Protein AF-A0A3C0BTS5-F1 (afdb_monomer_lite)

Structure (mmCIF, N/CA/C/O backbone):
data_AF-A0A3C0BTS5-F1
#
_entry.id   AF-A0A3C0BTS5-F1
#
loop_
_atom_site.group_PDB
_atom_site.id
_atom_site.type_symbol
_atom_site.label_atom_id
_atom_site.label_alt_id
_atom_site.label_comp_id
_atom_site.label_asym_id
_atom_site.label_entity_id
_atom_site.label_seq_id
_atom_site.pdbx_PDB_ins_code
_atom_site.Cartn_x
_atom_site.Cartn_y
_atom_site.Cartn_z
_atom_site.occupancy
_atom_site.B_iso_or_equiv
_atom_site.auth_seq_id
_atom_site.auth_comp_id
_atom_site.auth_asym_id
_atom_site.auth_atom_id
_atom_site.pdbx_PDB_model_num
ATOM 1 N N . MET A 1 1 ? 3.749 -10.078 19.665 1.00 41.06 1 MET A N 1
ATOM 2 C CA . MET A 1 1 ? 2.432 -9.666 19.142 1.00 41.06 1 MET A CA 1
ATOM 3 C C . MET A 1 1 ? 2.502 -9.763 17.624 1.00 41.06 1 MET A C 1
ATOM 5 O O . MET A 1 1 ? 3.376 -9.133 17.046 1.00 41.06 1 MET A O 1
ATOM 9 N N . ARG A 1 2 ? 1.711 -10.635 16.989 1.00 52.78 2 ARG A N 1
ATOM 10 C CA . ARG A 1 2 ? 1.560 -10.657 15.524 1.00 52.78 2 ARG A CA 1
ATOM 11 C C . ARG A 1 2 ? 0.284 -9.874 15.232 1.00 52.78 2 ARG A C 1
ATOM 13 O O . ARG A 1 2 ? -0.791 -10.429 15.394 1.00 52.78 2 ARG A O 1
ATOM 20 N N . GLY A 1 3 ? 0.421 -8.580 14.955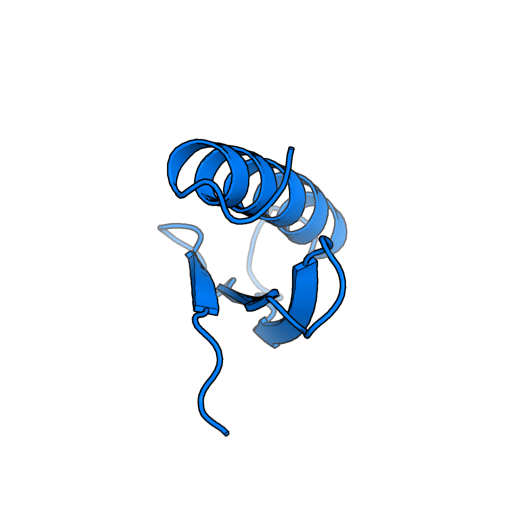 1.00 65.56 3 GLY A N 1
ATOM 21 C CA . GLY A 1 3 ? -0.674 -7.806 14.372 1.00 65.56 3 GLY A CA 1
ATOM 22 C C . GLY A 1 3 ? -0.920 -8.274 12.942 1.00 65.56 3 GLY A C 1
ATOM 23 O O . GLY A 1 3 ? -0.011 -8.831 12.312 1.00 65.56 3 GLY A O 1
ATOM 24 N N . ASP A 1 4 ? -2.134 -8.074 12.446 1.00 83.31 4 ASP A N 1
ATOM 25 C CA . ASP A 1 4 ? -2.463 -8.424 11.072 1.00 83.31 4 ASP A CA 1
ATOM 26 C C . ASP A 1 4 ? -1.703 -7.520 10.084 1.00 83.31 4 ASP A C 1
ATOM 28 O O . ASP A 1 4 ? -1.395 -6.351 10.359 1.00 83.31 4 ASP A O 1
ATOM 32 N N . THR A 1 5 ? -1.346 -8.080 8.926 1.00 90.25 5 THR A N 1
ATOM 33 C CA . THR A 1 5 ? -0.525 -7.399 7.919 1.00 90.25 5 THR A CA 1
ATOM 34 C C . THR A 1 5 ? -1.142 -7.476 6.527 1.00 90.25 5 THR A C 1
ATOM 36 O O . THR A 1 5 ? -1.797 -8.451 6.162 1.00 90.25 5 THR A O 1
ATOM 39 N N . ILE A 1 6 ? -0.909 -6.433 5.732 1.00 91.50 6 ILE A N 1
ATOM 40 C CA . ILE A 1 6 ? -1.248 -6.370 4.311 1.00 91.50 6 ILE A C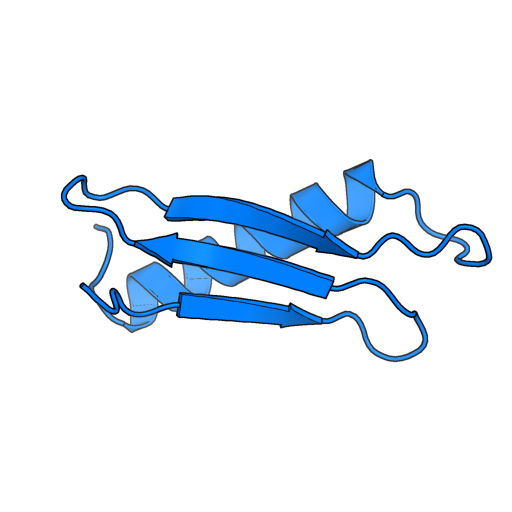A 1
ATOM 41 C C . ILE A 1 6 ? 0.058 -6.331 3.530 1.00 91.50 6 ILE A C 1
ATOM 43 O O . ILE A 1 6 ? 0.858 -5.408 3.678 1.00 91.50 6 ILE A O 1
ATOM 47 N N . VAL A 1 7 ? 0.268 -7.327 2.676 1.00 93.88 7 VAL A N 1
ATOM 48 C CA . VAL A 1 7 ? 1.413 -7.370 1.764 1.00 93.88 7 VAL A CA 1
ATOM 49 C C . VAL A 1 7 ? 0.941 -6.954 0.379 1.00 93.88 7 VAL A C 1
ATOM 51 O O . VAL A 1 7 ? 0.059 -7.588 -0.196 1.00 93.88 7 VAL A O 1
ATOM 54 N N . VAL A 1 8 ? 1.536 -5.894 -0.163 1.00 94.56 8 VAL A N 1
ATOM 55 C CA . VAL A 1 8 ? 1.299 -5.449 -1.537 1.00 94.56 8 VAL A CA 1
ATOM 56 C C . VAL A 1 8 ? 2.495 -5.837 -2.389 1.00 94.56 8 VAL A C 1
ATOM 58 O O . VAL A 1 8 ? 3.628 -5.495 -2.065 1.00 94.56 8 VAL A O 1
ATOM 61 N N . MET A 1 9 ?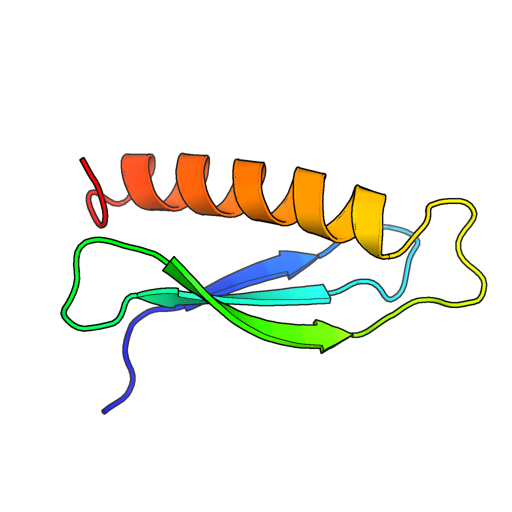 2.233 -6.520 -3.499 1.00 95.00 9 MET A N 1
ATOM 62 C CA . MET A 1 9 ? 3.231 -6.914 -4.492 1.00 95.00 9 MET A CA 1
ATOM 63 C C . MET A 1 9 ? 2.822 -6.376 -5.858 1.00 95.00 9 MET A C 1
ATOM 65 O O . MET A 1 9 ? 1.626 -6.284 -6.147 1.00 95.00 9 MET A O 1
ATOM 69 N N . MET A 1 10 ? 3.797 -6.051 -6.707 1.00 92.00 10 MET A N 1
ATOM 70 C CA . MET A 1 10 ? 3.524 -5.662 -8.089 1.00 92.00 10 MET A CA 1
ATOM 71 C C . MET A 1 10 ? 3.967 -6.761 -9.068 1.00 92.00 10 MET A C 1
ATOM 73 O O . MET A 1 10 ? 5.168 -7.009 -9.203 1.00 92.00 10 MET A O 1
ATOM 77 N N . PRO A 1 11 ? 3.021 -7.414 -9.773 1.00 91.50 11 PRO A N 1
ATOM 78 C CA . PRO A 1 11 ? 3.336 -8.448 -10.754 1.00 91.50 11 PRO A CA 1
ATOM 79 C C . PRO A 1 11 ? 4.307 -7.957 -11.830 1.00 91.50 11 PRO A C 1
ATOM 81 O O . PRO A 1 11 ? 4.186 -6.834 -12.315 1.00 91.50 11 PRO A O 1
ATOM 84 N N . GLY A 1 12 ? 5.252 -8.815 -12.216 1.00 90.31 12 GLY 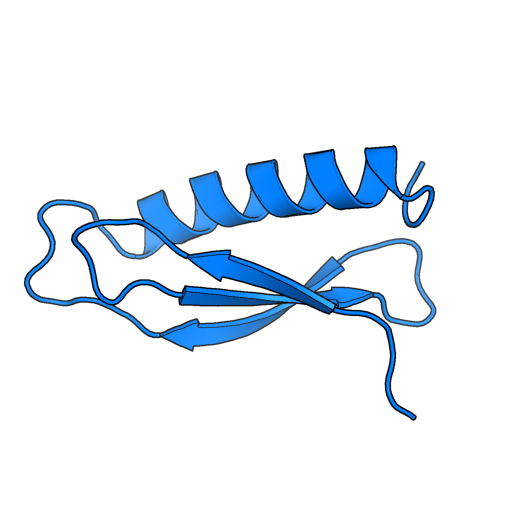A N 1
ATOM 85 C CA . GLY A 1 12 ? 6.277 -8.480 -13.210 1.00 90.31 12 GLY A CA 1
ATOM 86 C C . GLY A 1 12 ? 7.442 -7.647 -12.668 1.00 90.31 12 GLY A C 1
ATOM 87 O O . GLY A 1 12 ? 8.332 -7.305 -13.435 1.00 90.31 12 GLY A O 1
ATOM 88 N N . THR A 1 13 ? 7.459 -7.359 -11.366 1.00 90.62 13 THR A N 1
ATOM 89 C CA . THR A 1 13 ? 8.577 -6.707 -10.673 1.00 90.62 13 THR A CA 1
ATOM 90 C C . THR A 1 13 ? 8.905 -7.465 -9.389 1.00 90.62 13 THR A C 1
ATOM 92 O O . THR A 1 13 ? 8.162 -8.348 -8.953 1.00 90.62 13 THR A O 1
ATOM 95 N N . ARG A 1 14 ? 10.005 -7.090 -8.749 1.00 91.88 14 ARG A N 1
ATOM 96 C CA . ARG A 1 14 ? 10.403 -7.544 -7.414 1.00 91.88 14 ARG A CA 1
ATOM 97 C C . ARG A 1 14 ? 9.856 -6.647 -6.305 1.00 91.88 14 ARG A C 1
ATOM 99 O O . ARG A 1 14 ? 10.119 -6.914 -5.135 1.00 91.88 14 ARG A O 1
ATOM 106 N N . PHE A 1 15 ? 9.080 -5.620 -6.648 1.00 92.12 15 PHE A N 1
ATOM 107 C CA . PHE A 1 15 ? 8.515 -4.711 -5.667 1.00 92.12 15 PHE A CA 1
ATOM 108 C C . PHE A 1 15 ? 7.556 -5.413 -4.706 1.00 92.12 15 PHE A C 1
ATOM 110 O O . PHE A 1 15 ? 6.579 -6.055 -5.108 1.00 92.12 15 PHE A O 1
ATOM 117 N N . SER A 1 16 ? 7.806 -5.218 -3.414 1.00 93.75 16 SER A N 1
ATOM 118 C CA . SER A 1 16 ? 6.915 -5.651 -2.342 1.00 93.75 16 SER A CA 1
ATOM 119 C C . SER A 1 16 ? 6.961 -4.661 -1.187 1.00 93.75 16 SER A C 1
ATOM 121 O O . SER A 1 16 ? 8.022 -4.142 -0.848 1.00 93.75 16 SER A O 1
ATOM 123 N N . VAL A 1 17 ? 5.818 -4.385 -0.568 1.00 94.19 17 VAL A N 1
ATOM 124 C CA . VAL A 1 17 ? 5.741 -3.603 0.667 1.00 94.19 17 VAL A CA 1
ATOM 125 C C . VAL A 1 17 ? 4.794 -4.276 1.645 1.00 94.19 17 VAL A C 1
ATOM 127 O O . VAL A 1 17 ? 3.716 -4.738 1.276 1.00 94.19 17 VAL A O 1
ATOM 130 N N . THR A 1 18 ? 5.206 -4.342 2.907 1.00 93.69 18 THR A N 1
ATOM 131 C CA . THR A 1 18 ? 4.361 -4.847 3.993 1.00 93.69 18 THR A CA 1
ATOM 132 C C . THR A 1 18 ? 3.859 -3.689 4.836 1.00 93.69 18 THR A C 1
ATOM 134 O O . THR A 1 18 ? 4.661 -2.938 5.393 1.00 93.69 18 THR A O 1
ATOM 137 N N . TYR A 1 19 ? 2.541 -3.585 4.960 1.00 91.00 19 TYR A N 1
ATOM 138 C CA . TYR A 1 19 ? 1.859 -2.688 5.878 1.00 91.00 19 TYR A CA 1
ATOM 139 C C . TYR A 1 19 ? 1.344 -3.467 7.080 1.00 91.00 19 TYR A C 1
ATOM 141 O O . TYR A 1 19 ? 0.838 -4.580 6.931 1.00 91.00 19 TYR A O 1
ATOM 149 N N . ARG A 1 20 ? 1.461 -2.891 8.272 1.00 87.69 20 ARG A N 1
ATOM 150 C CA . ARG A 1 20 ? 0.918 -3.473 9.503 1.00 87.69 20 ARG A CA 1
ATOM 151 C C . ARG A 1 20 ? -0.047 -2.500 10.153 1.00 87.69 20 ARG A C 1
ATOM 153 O O . ARG A 1 20 ? 0.198 -1.293 10.132 1.00 87.69 20 ARG A O 1
ATOM 160 N N . MET A 1 21 ? -1.105 -3.042 10.740 1.00 79.81 21 MET A N 1
ATOM 161 C CA . MET A 1 21 ? -1.936 -2.303 11.679 1.00 79.81 21 MET A CA 1
ATOM 162 C C . MET A 1 21 ? -1.240 -2.325 13.043 1.00 79.81 21 MET A C 1
ATOM 164 O O . MET A 1 21 ? -0.910 -3.400 13.551 1.00 79.81 21 MET A O 1
ATOM 168 N N . LEU A 1 22 ? -0.962 -1.146 13.601 1.00 76.81 22 LEU A N 1
ATOM 169 C CA . LEU A 1 22 ? -0.586 -1.023 15.011 1.00 76.81 22 LEU A CA 1
ATOM 170 C C . LEU A 1 22 ? -1.833 -0.673 15.836 1.00 76.81 22 LEU A C 1
ATOM 172 O O . LEU A 1 22 ? -2.947 -0.730 15.329 1.00 76.81 22 LEU A O 1
ATOM 176 N N . GLU A 1 23 ? -1.663 -0.375 17.122 1.00 72.56 23 GLU A N 1
ATOM 177 C CA . GLU A 1 23 ? -2.784 -0.065 18.024 1.00 72.56 23 GLU A CA 1
ATOM 178 C C . GLU A 1 23 ? -3.552 1.209 17.614 1.00 72.56 23 GLU A C 1
ATOM 180 O O . GLU A 1 23 ? -4.705 1.385 18.000 1.00 72.56 23 GLU A O 1
ATOM 185 N N . ASP A 1 24 ? -2.944 2.057 16.779 1.00 67.56 24 ASP A N 1
ATOM 186 C CA . ASP A 1 24 ? -3.580 3.217 16.157 1.00 67.56 24 ASP A CA 1
ATOM 187 C C . ASP A 1 24 ? -4.356 2.840 14.877 1.00 67.56 24 ASP A C 1
ATOM 189 O O . ASP A 1 24 ? -3.946 1.933 14.148 1.00 67.56 24 ASP A O 1
ATOM 193 N N . PRO A 1 25 ? -5.427 3.578 14.516 1.00 69.06 25 PRO A N 1
ATOM 194 C CA . PRO A 1 25 ? -6.232 3.348 13.310 1.00 69.06 25 PRO A CA 1
ATOM 195 C C . PRO A 1 25 ? -5.510 3.800 12.023 1.00 69.06 25 PRO A C 1
ATOM 197 O O . PRO A 1 25 ? -6.083 4.468 11.164 1.00 69.06 25 PRO A O 1
ATOM 200 N N . GLN A 1 26 ? -4.221 3.489 11.898 1.00 74.06 26 GLN A N 1
ATOM 201 C CA . GLN A 1 26 ? -3.373 3.828 10.764 1.00 74.06 26 GLN A CA 1
ATOM 202 C C . GLN A 1 26 ? -2.435 2.667 10.424 1.00 74.06 26 GLN A C 1
ATOM 204 O O . GLN A 1 26 ? -1.991 1.905 11.283 1.00 74.06 26 GLN A O 1
ATOM 209 N N . LEU A 1 27 ? -2.118 2.548 9.136 1.00 83.06 27 LEU A N 1
ATOM 210 C CA . LEU A 1 27 ? -1.146 1.580 8.645 1.00 83.06 27 LEU A CA 1
ATOM 211 C C . LEU A 1 27 ? 0.271 2.144 8.730 1.00 83.06 27 LEU A C 1
ATOM 213 O O . LEU A 1 27 ? 0.518 3.286 8.348 1.00 83.06 27 LEU A O 1
ATOM 217 N N . TRP A 1 28 ? 1.225 1.297 9.103 1.00 82.62 28 TRP A N 1
ATOM 218 C CA . TRP A 1 28 ? 2.650 1.595 8.984 1.00 82.62 28 TRP A CA 1
ATOM 219 C C . TRP A 1 28 ? 3.321 0.692 7.958 1.00 82.62 28 TRP A C 1
ATOM 221 O O . TRP A 1 28 ? 3.100 -0.518 7.949 1.00 82.62 28 TRP A O 1
ATOM 231 N N . SER A 1 29 ? 4.161 1.275 7.098 1.00 82.69 29 SER A N 1
ATOM 232 C CA . SER A 1 29 ? 5.038 0.514 6.205 1.00 82.69 29 SER A CA 1
ATOM 233 C C . SER A 1 29 ? 6.244 -0.007 6.977 1.00 82.69 29 SER A C 1
ATOM 235 O O . SER A 1 29 ? 6.984 0.789 7.553 1.00 82.69 29 SER A O 1
ATOM 237 N N . ASP A 1 30 ? 6.474 -1.312 6.941 1.00 79.25 30 ASP A N 1
ATOM 238 C CA . ASP A 1 30 ? 7.531 -1.941 7.736 1.00 79.25 30 ASP A CA 1
ATOM 239 C C . ASP A 1 30 ? 8.744 -2.348 6.895 1.00 79.25 30 ASP A C 1
ATOM 241 O O . ASP A 1 30 ? 9.890 -2.095 7.253 1.00 79.25 30 ASP A O 1
ATOM 245 N N . LEU A 1 31 ? 8.489 -2.928 5.723 1.00 78.06 31 LEU A N 1
ATOM 246 C CA . LEU A 1 31 ? 9.531 -3.394 4.817 1.00 78.06 31 LEU A CA 1
ATOM 247 C C . LEU A 1 31 ? 9.151 -3.061 3.383 1.00 78.06 31 LEU A C 1
ATOM 249 O O . LEU A 1 31 ? 8.013 -3.302 2.982 1.00 78.06 31 LEU A O 1
ATOM 253 N N . VAL A 1 32 ? 10.121 -2.555 2.622 1.00 83.69 32 VAL A N 1
ATOM 254 C CA . VAL A 1 32 ? 10.004 -2.298 1.185 1.00 83.69 32 VAL A CA 1
ATOM 255 C C . VAL A 1 32 ? 11.119 -3.060 0.480 1.00 83.69 32 VAL A C 1
ATOM 257 O O . VAL A 1 32 ? 12.292 -2.745 0.674 1.00 83.69 32 VAL A O 1
ATOM 260 N N . LEU A 1 33 ? 10.754 -4.050 -0.329 1.00 88.38 33 LEU A N 1
ATOM 261 C CA . LEU A 1 33 ? 11.641 -4.641 -1.322 1.00 88.38 33 LEU A CA 1
ATOM 262 C C . LEU A 1 33 ? 11.557 -3.790 -2.589 1.00 88.38 33 LEU A C 1
ATOM 264 O O . LEU A 1 33 ? 10.470 -3.588 -3.130 1.00 88.38 33 LEU A O 1
ATOM 268 N N . ASP A 1 34 ? 12.704 -3.267 -3.001 1.00 86.06 34 ASP A N 1
ATOM 269 C CA . ASP A 1 34 ? 12.858 -2.426 -4.185 1.00 86.06 34 ASP A CA 1
ATOM 270 C C . ASP A 1 34 ? 13.161 -3.280 -5.426 1.00 86.06 34 ASP A C 1
ATOM 272 O O . ASP A 1 34 ? 13.658 -4.406 -5.312 1.00 86.06 34 ASP A O 1
ATOM 276 N N . ASP A 1 35 ? 12.890 -2.726 -6.602 1.00 88.38 35 ASP A N 1
ATOM 277 C CA . ASP A 1 35 ? 13.268 -3.299 -7.890 1.00 88.38 35 ASP A CA 1
ATOM 278 C C . ASP A 1 35 ? 13.961 -2.230 -8.739 1.00 88.38 35 ASP A C 1
ATOM 280 O O . ASP A 1 35 ? 13.318 -1.376 -9.345 1.00 88.38 35 ASP A O 1
ATOM 284 N N . GLN A 1 36 ? 15.295 -2.265 -8.757 1.00 86.38 36 GLN A N 1
ATOM 285 C CA . GLN A 1 36 ? 16.106 -1.283 -9.483 1.00 86.38 36 GLN A CA 1
ATOM 286 C C . GLN A 1 36 ? 16.042 -1.462 -11.004 1.00 86.38 36 GLN A C 1
ATOM 288 O O . GLN A 1 36 ? 16.368 -0.527 -11.732 1.00 86.38 36 GLN A O 1
ATOM 293 N N . ASP A 1 37 ? 15.614 -2.637 -11.471 1.00 90.00 37 ASP A N 1
ATOM 294 C CA . ASP A 1 37 ? 15.489 -2.956 -12.893 1.00 90.00 37 ASP A CA 1
ATOM 295 C C . ASP A 1 37 ? 14.088 -2.610 -13.432 1.00 90.00 37 ASP A C 1
ATOM 297 O O . ASP A 1 37 ? 13.836 -2.679 -14.639 1.00 90.00 37 ASP A O 1
ATOM 301 N N . ALA A 1 38 ? 13.157 -2.232 -12.550 1.00 88.50 38 ALA A N 1
ATOM 302 C CA . ALA A 1 38 ? 11.801 -1.882 -12.930 1.00 88.50 38 ALA A CA 1
ATOM 303 C C . ALA A 1 38 ? 11.726 -0.507 -13.606 1.00 88.50 38 ALA A C 1
ATOM 305 O O . ALA A 1 38 ? 12.403 0.454 -13.250 1.00 88.50 38 ALA A O 1
ATOM 306 N N . THR A 1 39 ? 10.798 -0.383 -14.556 1.00 90.88 39 THR A N 1
ATOM 307 C CA . THR A 1 39 ? 10.534 0.881 -15.259 1.00 90.88 39 THR A CA 1
ATOM 308 C C . THR A 1 39 ? 9.797 1.910 -14.405 1.00 90.88 39 THR A C 1
ATOM 310 O O . THR A 1 39 ? 9.697 3.066 -14.807 1.00 90.88 39 THR A O 1
ATOM 313 N N . ILE A 1 40 ? 9.222 1.494 -13.273 1.00 90.06 40 ILE A N 1
ATOM 314 C CA . ILE A 1 40 ? 8.572 2.396 -12.322 1.00 90.06 40 ILE A CA 1
ATOM 315 C C . ILE A 1 40 ? 9.519 2.693 -11.169 1.00 90.06 40 ILE A C 1
ATOM 317 O O . ILE A 1 40 ? 10.292 1.840 -10.738 1.00 90.06 40 ILE A O 1
ATOM 321 N N . THR A 1 41 ? 9.417 3.891 -10.619 1.00 90.31 41 THR A N 1
ATOM 322 C CA . THR A 1 41 ? 10.214 4.263 -9.455 1.00 90.31 41 THR A CA 1
ATOM 323 C C . THR A 1 41 ? 9.665 3.623 -8.180 1.00 90.31 41 THR A C 1
ATOM 325 O O . THR A 1 41 ? 8.460 3.393 -8.027 1.00 90.31 41 THR A O 1
ATOM 328 N N . ARG A 1 42 ? 10.539 3.442 -7.184 1.00 89.69 42 ARG A N 1
ATOM 329 C CA . ARG A 1 42 ? 10.140 3.053 -5.825 1.00 89.69 42 ARG A CA 1
ATOM 330 C C . ARG A 1 42 ? 9.061 3.969 -5.240 1.00 89.69 42 ARG A C 1
ATOM 332 O O . ARG A 1 42 ? 8.155 3.495 -4.561 1.00 89.69 42 ARG A O 1
ATOM 339 N N . ALA A 1 43 ? 9.146 5.277 -5.487 1.00 90.38 43 ALA A N 1
ATOM 340 C CA . ALA A 1 43 ? 8.172 6.244 -4.982 1.00 90.38 43 ALA A CA 1
ATOM 341 C C . ALA A 1 43 ? 6.775 6.017 -5.586 1.00 90.38 43 ALA A C 1
ATOM 343 O O . ALA A 1 43 ? 5.782 6.017 -4.859 1.00 90.38 43 ALA A O 1
ATOM 344 N N . GLU A 1 44 ? 6.695 5.754 -6.893 1.00 92.56 44 GLU A N 1
ATOM 345 C CA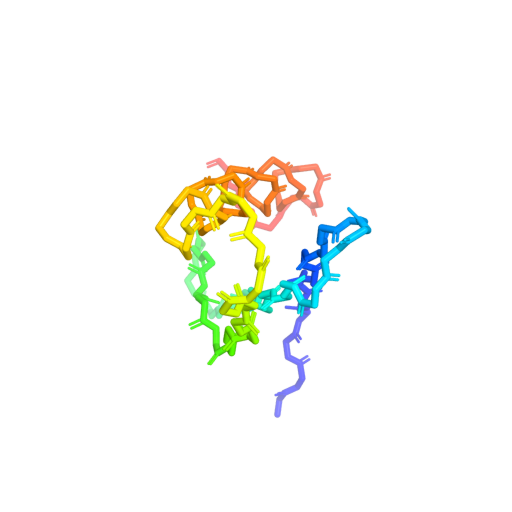 . GLU A 1 44 ? 5.434 5.414 -7.560 1.00 92.56 44 GLU A CA 1
ATOM 346 C C . GLU A 1 44 ? 4.866 4.086 -7.062 1.00 92.56 44 GLU A C 1
ATOM 348 O O . GLU A 1 44 ? 3.658 3.987 -6.830 1.00 92.56 44 GLU A O 1
ATOM 353 N N . PHE A 1 45 ? 5.722 3.080 -6.853 1.00 92.81 45 PHE A N 1
ATOM 354 C CA . PHE A 1 45 ? 5.310 1.822 -6.238 1.00 92.81 45 PHE A CA 1
ATOM 355 C C . PHE A 1 45 ? 4.704 2.055 -4.849 1.00 92.81 45 PHE A C 1
ATOM 357 O O . PHE A 1 45 ? 3.598 1.588 -4.582 1.00 92.81 45 PHE A O 1
ATOM 364 N N . LEU A 1 46 ? 5.373 2.826 -3.988 1.00 92.75 46 LEU A N 1
ATOM 365 C CA . LEU A 1 46 ? 4.896 3.113 -2.634 1.00 92.75 46 LEU A CA 1
ATOM 366 C C . LEU A 1 46 ? 3.592 3.909 -2.617 1.00 92.75 46 LEU A C 1
ATOM 368 O O . LEU A 1 46 ? 2.725 3.613 -1.800 1.00 92.75 46 LEU A O 1
ATOM 372 N N . ALA A 1 47 ? 3.406 4.869 -3.525 1.00 93.50 47 ALA A N 1
ATOM 373 C CA . ALA A 1 47 ? 2.149 5.608 -3.631 1.00 93.50 47 ALA A CA 1
ATOM 374 C C . ALA A 1 47 ? 0.978 4.683 -4.012 1.00 93.50 47 ALA A C 1
ATOM 376 O O . ALA A 1 47 ? -0.094 4.736 -3.402 1.00 93.50 47 ALA A O 1
ATOM 377 N N . ARG A 1 48 ? 1.194 3.786 -4.986 1.00 94.25 48 ARG A N 1
ATOM 378 C CA . ARG A 1 48 ? 0.198 2.782 -5.397 1.00 94.25 48 ARG A CA 1
ATOM 379 C C . ARG A 1 48 ? -0.066 1.768 -4.284 1.00 94.25 48 ARG A C 1
ATOM 381 O O . ARG A 1 48 ? -1.222 1.445 -4.017 1.00 94.25 48 ARG A O 1
ATOM 388 N N . GLY A 1 49 ? 0.993 1.305 -3.622 1.00 93.94 49 GLY A N 1
ATOM 389 C CA . GLY A 1 49 ? 0.918 0.358 -2.516 1.00 93.94 49 GLY A CA 1
ATOM 390 C C . GLY A 1 49 ? 0.190 0.928 -1.306 1.00 93.94 49 GLY A C 1
ATOM 391 O O . GLY A 1 49 ? -0.677 0.257 -0.755 1.00 93.94 49 GLY A O 1
ATOM 392 N N . TRP A 1 50 ? 0.450 2.190 -0.961 1.00 93.19 50 TRP A N 1
ATOM 393 C CA . TRP A 1 50 ? -0.234 2.884 0.127 1.00 93.19 50 TRP A CA 1
ATOM 394 C C . TRP A 1 50 ? -1.736 2.964 -0.122 1.00 93.19 50 TRP A C 1
ATOM 396 O O . TRP A 1 50 ? -2.525 2.627 0.761 1.00 93.19 50 TRP A O 1
ATOM 406 N N . LYS A 1 51 ? -2.139 3.344 -1.342 1.00 94.69 51 LYS A N 1
ATOM 407 C CA . LYS A 1 51 ? -3.552 3.385 -1.724 1.00 94.69 51 LYS A CA 1
ATOM 408 C C . LYS A 1 51 ? -4.198 1.999 -1.623 1.00 94.69 51 LYS A C 1
ATOM 410 O O . LYS A 1 51 ? -5.213 1.863 -0.950 1.00 94.69 51 LYS A O 1
ATOM 415 N N . ALA A 1 52 ? -3.592 0.978 -2.234 1.00 95.19 52 ALA A N 1
ATOM 416 C CA . ALA A 1 52 ? -4.130 -0.384 -2.229 1.00 95.19 52 ALA A CA 1
ATOM 417 C C . ALA A 1 52 ? -4.265 -0.959 -0.809 1.00 95.19 52 ALA A C 1
ATOM 419 O O . ALA A 1 52 ? -5.267 -1.595 -0.488 1.00 95.19 52 ALA A O 1
ATOM 420 N N . ALA A 1 53 ? -3.282 -0.702 0.056 1.00 94.06 53 ALA A N 1
ATOM 421 C CA . ALA A 1 53 ? -3.319 -1.156 1.437 1.00 94.06 53 ALA A CA 1
ATOM 422 C C . ALA A 1 53 ? -4.396 -0.439 2.259 1.00 94.06 53 ALA A C 1
ATOM 424 O O . ALA A 1 53 ? -5.097 -1.090 3.025 1.00 94.06 53 ALA A O 1
ATOM 425 N N . ASN A 1 54 ? -4.576 0.873 2.074 1.00 92.69 54 ASN A N 1
ATOM 426 C CA . ASN A 1 54 ? -5.638 1.621 2.749 1.00 92.69 54 ASN A CA 1
ATOM 427 C C . ASN A 1 54 ? -7.033 1.188 2.286 1.00 92.69 54 ASN A C 1
ATOM 429 O O . ASN A 1 54 ? -7.921 1.017 3.116 1.00 92.69 54 ASN A O 1
ATOM 433 N N . ASP A 1 55 ? -7.224 0.982 0.981 1.00 94.81 55 ASP A N 1
ATOM 434 C CA . ASP A 1 55 ? -8.485 0.471 0.435 1.00 94.81 55 ASP A CA 1
ATOM 435 C C . ASP A 1 55 ? -8.797 -0.904 1.055 1.00 94.81 55 ASP A C 1
ATOM 437 O O . ASP A 1 55 ? -9.891 -1.115 1.582 1.00 94.81 55 ASP A O 1
ATOM 441 N N . LYS A 1 56 ? -7.796 -1.795 1.132 1.00 93.56 56 LYS A N 1
ATOM 442 C CA . LYS A 1 56 ? -7.971 -3.109 1.757 1.00 93.56 56 LYS A CA 1
ATOM 443 C C . LYS A 1 56 ? -8.215 -3.038 3.266 1.00 93.56 56 LYS A C 1
ATOM 445 O O . LYS A 1 56 ? -9.039 -3.784 3.783 1.00 93.56 56 LYS A O 1
ATOM 450 N N . ALA A 1 57 ? -7.532 -2.148 3.979 1.00 91.38 57 ALA A N 1
ATOM 451 C CA . ALA A 1 57 ? -7.735 -1.958 5.412 1.00 91.38 57 ALA A CA 1
ATOM 452 C C . ALA A 1 57 ? -9.147 -1.443 5.73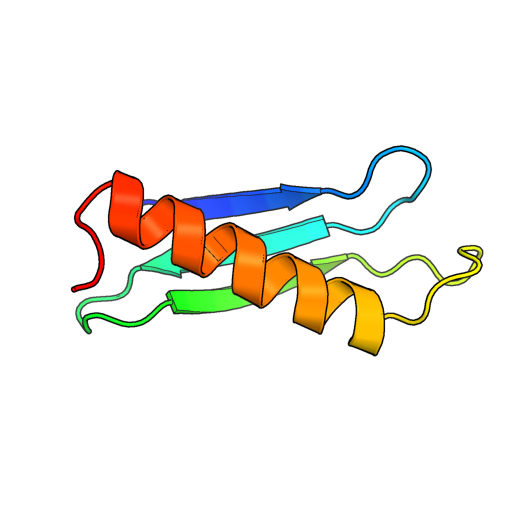1 1.00 91.38 57 ALA A C 1
ATOM 454 O O . ALA A 1 57 ? -9.739 -1.890 6.711 1.00 91.38 57 ALA A O 1
ATOM 455 N N . ARG A 1 58 ? -9.726 -0.580 4.882 1.00 91.94 58 ARG A N 1
ATOM 456 C CA . ARG A 1 58 ? -11.134 -0.163 5.003 1.00 91.94 58 ARG A CA 1
ATOM 457 C C . ARG A 1 58 ? -12.098 -1.320 4.771 1.00 91.94 58 ARG A C 1
ATOM 459 O O . ARG A 1 58 ? -13.026 -1.497 5.551 1.00 91.94 58 ARG A O 1
ATOM 466 N N . GLU A 1 59 ? -11.862 -2.144 3.747 1.00 93.25 59 GLU A N 1
ATOM 467 C CA . GLU A 1 59 ? -12.668 -3.355 3.505 1.00 93.25 59 GLU A CA 1
ATOM 468 C C . GLU A 1 59 ? -12.640 -4.330 4.690 1.00 93.25 59 GLU A C 1
ATOM 470 O O . GLU A 1 59 ? -13.635 -4.993 4.972 1.00 93.25 59 GLU A O 1
ATOM 475 N N . LEU A 1 60 ? -11.496 -4.429 5.373 1.00 89.88 60 LEU A N 1
ATOM 476 C CA . LEU A 1 60 ? -11.309 -5.285 6.544 1.00 89.88 60 LEU A CA 1
ATOM 477 C C . LEU A 1 60 ? -11.811 -4.646 7.851 1.00 89.88 60 LEU A C 1
ATOM 479 O O . LEU A 1 60 ? -11.780 -5.302 8.890 1.00 89.88 60 LEU A O 1
ATOM 483 N N . GLY A 1 61 ? -12.256 -3.385 7.822 1.00 89.00 61 GLY A N 1
ATOM 484 C CA . GLY A 1 61 ? -12.689 -2.645 9.010 1.00 89.00 61 GLY A CA 1
ATOM 485 C C . GLY A 1 61 ? -11.554 -2.282 9.974 1.00 89.00 61 GLY A C 1
ATOM 486 O O . GLY A 1 61 ? -11.813 -2.019 11.144 1.00 89.00 61 GLY A O 1
ATOM 487 N N . TRP A 1 62 ? -10.300 -2.288 9.510 1.00 87.12 62 TRP A N 1
ATOM 488 C CA . TRP A 1 62 ? -9.125 -1.933 10.318 1.00 87.12 62 TRP A CA 1
ATOM 489 C C . TRP A 1 62 ? -9.004 -0.426 10.535 1.00 87.12 62 TRP A C 1
ATOM 491 O O . TRP A 1 62 ? -8.513 0.020 11.568 1.00 87.12 62 TRP A O 1
ATOM 501 N N . ILE A 1 63 ? -9.438 0.354 9.544 1.00 82.81 63 ILE A N 1
ATOM 502 C CA . ILE A 1 63 ? -9.434 1.818 9.562 1.00 82.81 63 ILE A CA 1
ATOM 503 C C . ILE A 1 63 ? -10.779 2.332 9.035 1.00 82.81 63 ILE A C 1
ATOM 505 O O . ILE A 1 63 ? -11.405 1.667 8.204 1.00 82.81 63 ILE A O 1
ATOM 509 N N . VAL A 1 64 ? -11.211 3.500 9.523 1.00 78.56 64 VAL A N 1
ATOM 510 C CA . VAL A 1 64 ? -12.508 4.135 9.208 1.00 78.56 64 VAL A CA 1
ATOM 511 C C . VAL A 1 64 ? -12.324 5.271 8.209 1.00 78.56 64 VAL A C 1
ATOM 513 O O . VAL A 1 64 ? -11.370 6.062 8.385 1.00 78.56 64 VAL A O 1
#

Foldseek 3Di:
DDADKDWDDDPPFQWIWIWGQDPDLDIDTDDTDDGPPDPDHPVVSVVVVRVVVVVVCVVVVSHD

Secondary structure (DSSP, 8-state):
----EEEEE-TTS--EEEEEE-SSSSEEEEEEE--TTSSS-HHHHHHHHHHHHHHHHHHTTS--

Sequence (64 aa):
MRGDTIVVMMPGTRFSVTYRMLEDPQLWSDLVLDDQDATITRAEFLARGWKAANDKARELGWIV

Radius of gyration: 12.13 Å; chains: 1; bounding box: 29×17×34 Å

pLDDT: mean 86.67, std 10.08, range [41.06, 95.19]